Protein AF-A0A3B8NV03-F1 (afdb_monomer)

pLDDT: mean 97.15, std 1.66, range [86.19, 98.69]

Secondary structure (DSSP, 8-state):
-----SS-SS-----S--HHHHHHHTHHHHSTTSHHHHHHHHHHHHHH--SHHHHHHHHHHHHHHHHHHHHHHHHHHHHHTT--HHHHHHHTTHHHHHHHTTS---B-TTSPBP-

Nearest PDB structures (foldseek):
  6j42-assembly1_B-2  TM=9.233E-01  e=4.191E-06  Nostoc sp. PCC 7120 = FACHB-418
  4r42-assembly1_A-2  TM=9.223E-01  e=5.865E-06  Nostoc sp. PCC 7120 = FACHB-418
  4r42-assembly1_C-2  TM=9.209E-01  e=7.762E-06  Nostoc sp. PCC 7120 = FACHB-418
  6j42-assembly1_A  TM=9.111E-01  e=8.682E-06  Nostoc sp. PCC 7120 = FACHB-418
  4r42-assembly1_B-2  TM=9.208E-01  e=1.902E-05  Nostoc sp. PCC 7120 = FACHB-418

Foldseek 3Di:
DDDDDPDQPDDDDDDEAALLVLLQLLCLQANCPHLVVLLVVLVVVLVVDPDPVSSVVSVVRSNVSVSVNVVSQVNSLSNLPPDDPVNCVVSVVVVVCVVANSHRARAHSVRHGHD

Structure (mmCIF, N/CA/C/O backbone):
data_AF-A0A3B8NV03-F1
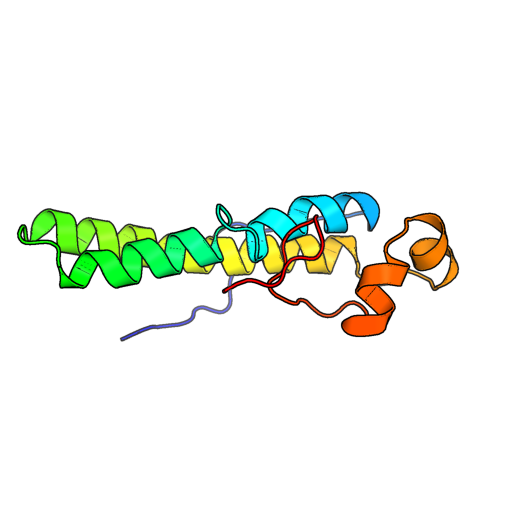#
_entry.id   AF-A0A3B8NV03-F1
#
loop_
_atom_site.group_PDB
_atom_site.id
_atom_site.type_symbol
_atom_site.label_atom_id
_atom_site.label_alt_id
_atom_site.label_comp_id
_atom_site.label_asym_id
_atom_site.label_entity_id
_atom_site.label_seq_id
_atom_site.pdbx_PDB_ins_code
_atom_site.Cartn_x
_atom_site.Cartn_y
_atom_site.Cartn_z
_atom_site.occupancy
_atom_site.B_iso_or_equiv
_atom_site.auth_seq_id
_atom_site.auth_comp_id
_atom_site.auth_asym_id
_atom_site.auth_atom_id
_atom_site.pdbx_PDB_model_num
ATOM 1 N N . MET A 1 1 ? -7.425 11.686 16.506 1.00 86.19 1 MET A N 1
ATOM 2 C CA . MET A 1 1 ? -6.459 12.631 15.908 1.00 86.19 1 MET A CA 1
ATOM 3 C C . MET A 1 1 ? -5.326 11.800 15.339 1.00 86.19 1 MET A C 1
ATOM 5 O O . MET A 1 1 ? -4.949 10.843 16.000 1.00 86.19 1 MET A O 1
ATOM 9 N N . TRP A 1 2 ? -4.846 12.116 14.139 1.00 93.56 2 TRP A N 1
ATOM 10 C CA . TRP A 1 2 ? -3.703 11.445 13.517 1.00 93.56 2 TRP A CA 1
ATOM 11 C C . TRP A 1 2 ? -2.506 12.386 13.546 1.00 93.56 2 TRP A C 1
ATOM 13 O O . TRP A 1 2 ? -2.676 13.582 13.317 1.00 93.56 2 TRP A O 1
ATOM 23 N N . ASN A 1 3 ? -1.324 11.841 13.802 1.00 96.25 3 ASN A N 1
ATOM 24 C CA . ASN A 1 3 ? -0.061 12.549 13.660 1.00 96.25 3 ASN A CA 1
ATOM 25 C C . ASN A 1 3 ? 0.758 11.807 12.612 1.00 96.25 3 ASN A C 1
ATOM 27 O O . ASN A 1 3 ? 0.832 10.582 12.654 1.00 96.25 3 ASN A O 1
ATOM 31 N N . TYR A 1 4 ? 1.361 12.545 11.688 1.00 96.38 4 TYR A N 1
ATOM 32 C CA . TYR A 1 4 ? 2.275 11.976 10.710 1.00 96.38 4 TYR A CA 1
ATOM 33 C C . TYR A 1 4 ? 3.708 12.288 11.120 1.00 96.38 4 TYR A C 1
ATOM 35 O O . TYR A 1 4 ? 4.045 13.439 11.405 1.00 96.38 4 TYR A O 1
ATOM 43 N N . GLU A 1 5 ? 4.553 11.267 11.111 1.00 97.00 5 GLU A N 1
ATOM 44 C CA . GLU A 1 5 ? 5.993 11.426 11.220 1.00 97.00 5 GLU A CA 1
ATOM 45 C C . GLU A 1 5 ? 6.610 11.064 9.872 1.00 97.00 5 GLU A C 1
ATOM 47 O O . GLU A 1 5 ? 6.292 10.025 9.308 1.00 97.00 5 GLU A O 1
ATOM 52 N N . LYS A 1 6 ? 7.494 11.917 9.344 1.00 95.94 6 LYS A N 1
ATOM 53 C CA . LYS A 1 6 ? 8.109 11.733 8.019 1.00 95.94 6 LYS A CA 1
ATOM 54 C C . LYS A 1 6 ? 9.205 10.657 8.046 1.00 95.94 6 LYS A C 1
ATOM 56 O O . LYS A 1 6 ? 10.373 10.936 7.767 1.00 95.94 6 LYS A O 1
ATOM 61 N N . LYS A 1 7 ? 8.832 9.436 8.422 1.00 96.25 7 LYS A N 1
ATOM 62 C CA . LYS A 1 7 ? 9.672 8.240 8.442 1.00 96.25 7 LYS A CA 1
ATOM 63 C C . LYS A 1 7 ? 8.802 7.010 8.192 1.00 96.25 7 LYS A C 1
ATOM 65 O O . LYS A 1 7 ? 7.704 6.916 8.721 1.00 96.25 7 LYS A O 1
ATOM 70 N N . LEU A 1 8 ? 9.348 6.043 7.461 1.00 98.19 8 LEU A N 1
ATOM 71 C CA . LEU A 1 8 ? 8.742 4.716 7.379 1.00 98.19 8 LEU A CA 1
ATOM 72 C C . LEU A 1 8 ? 8.889 4.001 8.726 1.00 98.19 8 LEU A C 1
ATOM 74 O O . LEU A 1 8 ? 9.937 4.122 9.368 1.00 98.19 8 LEU A O 1
ATOM 78 N N . GLN A 1 9 ? 7.886 3.206 9.107 1.00 98.06 9 GLN A N 1
ATOM 79 C CA . GLN A 1 9 ? 7.947 2.352 10.301 1.00 98.06 9 GLN A CA 1
ATOM 80 C C . GLN A 1 9 ? 9.155 1.408 10.257 1.00 98.06 9 GLN A C 1
ATOM 82 O O . GLN A 1 9 ? 9.846 1.238 11.262 1.00 98.06 9 GLN A O 1
ATOM 87 N N . TYR A 1 10 ? 9.464 0.866 9.075 1.00 98.06 10 TYR A N 1
ATOM 88 C CA . TYR A 1 10 ? 10.703 0.145 8.818 1.00 98.06 10 TYR A CA 1
ATOM 89 C C . TYR A 1 10 ? 11.365 0.609 7.508 1.00 98.06 10 TYR A C 1
ATOM 91 O O . TYR A 1 10 ? 10.676 0.803 6.502 1.00 98.06 10 TYR A O 1
ATOM 99 N N . PRO A 1 11 ? 12.702 0.785 7.465 1.00 97.12 11 PRO A N 1
ATOM 100 C CA . PRO A 1 11 ? 13.375 1.262 6.262 1.00 97.12 11 PRO A CA 1
ATOM 101 C C . PRO A 1 11 ? 13.235 0.300 5.073 1.00 97.12 11 PRO A C 1
ATOM 103 O O . PRO A 1 11 ? 13.716 -0.831 5.111 1.00 97.12 11 PRO A O 1
ATOM 106 N N . VAL A 1 12 ? 12.688 0.794 3.963 1.00 97.88 12 VAL A N 1
ATOM 107 C CA . VAL A 1 12 ? 12.664 0.081 2.678 1.00 97.88 12 VAL A CA 1
ATOM 108 C C . VAL A 1 12 ? 13.868 0.510 1.839 1.00 97.88 12 VAL A C 1
ATOM 110 O O . VAL A 1 12 ? 14.014 1.691 1.514 1.00 97.88 12 VAL A O 1
ATOM 113 N N . LYS A 1 13 ? 14.738 -0.440 1.478 1.00 97.38 13 LYS A N 1
ATOM 114 C CA . LYS A 1 13 ? 15.973 -0.189 0.713 1.00 97.38 13 LYS A CA 1
ATOM 115 C C . LYS A 1 13 ? 16.117 -1.177 -0.445 1.00 97.38 13 LYS A C 1
ATOM 117 O O . LYS A 1 13 ? 16.780 -2.202 -0.318 1.00 97.38 13 LYS A O 1
ATOM 122 N N . ILE A 1 14 ? 15.518 -0.858 -1.586 1.00 98.00 14 ILE A N 1
ATOM 123 C CA . ILE A 1 14 ? 15.619 -1.662 -2.809 1.00 98.00 14 ILE A CA 1
ATOM 124 C C . ILE A 1 14 ? 16.687 -1.045 -3.708 1.00 98.00 14 ILE A C 1
ATOM 126 O O . ILE A 1 14 ? 16.647 0.146 -4.011 1.00 98.00 14 ILE A O 1
ATOM 130 N N . SER A 1 15 ? 17.676 -1.841 -4.115 1.00 96.06 15 SER A N 1
ATOM 131 C CA . SER A 1 15 ? 18.811 -1.372 -4.922 1.00 96.06 15 SER A CA 1
ATOM 132 C C . SER A 1 15 ? 18.567 -1.468 -6.428 1.00 96.06 15 SER A C 1
ATOM 134 O O . SER A 1 15 ? 19.136 -0.683 -7.182 1.00 96.06 15 SER A O 1
ATOM 136 N N . ARG A 1 16 ? 17.713 -2.397 -6.873 1.00 96.88 16 ARG A N 1
ATOM 137 C CA . ARG A 1 16 ? 17.441 -2.663 -8.291 1.00 96.88 16 ARG A CA 1
ATOM 138 C C . ARG A 1 16 ? 15.935 -2.615 -8.574 1.00 96.88 16 ARG A C 1
ATOM 140 O O . ARG A 1 16 ? 15.206 -3.355 -7.913 1.00 96.88 16 ARG A O 1
ATOM 147 N N . PRO A 1 17 ? 15.478 -1.792 -9.536 1.00 97.31 17 PRO A N 1
ATOM 148 C CA . PRO A 1 17 ? 14.103 -1.838 -10.023 1.00 97.31 17 PRO A CA 1
ATOM 149 C C . PRO A 1 17 ? 13.723 -3.234 -10.535 1.00 97.31 17 PRO A C 1
ATOM 151 O O . PRO A 1 17 ? 14.555 -3.959 -11.084 1.00 97.31 17 PRO A O 1
ATOM 154 N N . ASN A 1 18 ? 12.462 -3.615 -10.346 1.00 97.50 18 ASN A N 1
ATOM 155 C CA . ASN A 1 18 ? 11.887 -4.856 -10.852 1.00 97.50 18 ASN A CA 1
ATOM 156 C C . ASN A 1 18 ? 10.368 -4.691 -11.002 1.00 97.50 18 ASN A C 1
ATOM 158 O O . ASN A 1 18 ? 9.596 -4.956 -10.079 1.00 97.50 18 ASN A O 1
ATOM 162 N N . ALA A 1 19 ? 9.951 -4.273 -12.195 1.00 96.75 19 ALA A N 1
ATOM 163 C CA . ALA A 1 19 ? 8.555 -4.004 -12.526 1.00 96.75 19 ALA A CA 1
ATOM 164 C C . ALA A 1 19 ? 7.648 -5.236 -12.362 1.00 96.75 19 ALA A C 1
ATOM 166 O O . ALA A 1 19 ? 6.518 -5.126 -11.898 1.00 96.75 19 ALA A O 1
ATOM 167 N N . LYS A 1 20 ? 8.159 -6.437 -12.665 1.00 95.44 20 LYS A N 1
ATOM 168 C CA . LYS A 1 20 ? 7.390 -7.678 -12.510 1.00 95.44 20 LYS A CA 1
ATOM 169 C C . LYS A 1 20 ? 7.097 -7.990 -11.045 1.00 95.44 20 LYS A C 1
ATOM 171 O O . LYS A 1 20 ? 5.997 -8.423 -10.720 1.00 95.44 20 LYS A O 1
ATOM 176 N N . LEU A 1 21 ? 8.062 -7.736 -10.161 1.00 97.25 21 LEU A N 1
ATOM 177 C CA . LEU A 1 21 ? 7.837 -7.841 -8.723 1.00 97.25 21 LEU A CA 1
ATOM 178 C C . LEU A 1 21 ? 6.878 -6.750 -8.232 1.00 97.25 21 LEU A C 1
ATOM 180 O O . LEU A 1 21 ? 6.013 -7.048 -7.416 1.00 97.25 21 LEU A O 1
ATOM 184 N N . ALA A 1 22 ? 6.974 -5.526 -8.762 1.00 97.75 22 ALA A N 1
ATOM 185 C CA . ALA A 1 22 ? 6.050 -4.443 -8.425 1.00 97.75 22 ALA A CA 1
ATOM 186 C C . ALA A 1 22 ? 4.588 -4.824 -8.708 1.00 97.75 22 ALA A C 1
ATOM 188 O O . ALA A 1 22 ? 3.739 -4.631 -7.844 1.00 97.75 22 ALA A O 1
ATOM 189 N N . MET A 1 23 ? 4.314 -5.445 -9.863 1.00 96.06 23 MET A N 1
ATOM 190 C CA . MET A 1 23 ? 2.971 -5.932 -10.218 1.00 96.06 23 MET A CA 1
ATOM 191 C C . MET A 1 23 ? 2.429 -6.984 -9.249 1.00 96.06 23 MET A C 1
ATOM 193 O O . MET A 1 23 ? 1.230 -7.032 -9.016 1.00 96.06 23 MET A O 1
ATOM 197 N N . ALA A 1 24 ? 3.283 -7.833 -8.674 1.00 97.00 24 ALA A N 1
ATOM 198 C CA . ALA A 1 24 ? 2.841 -8.792 -7.664 1.00 97.00 24 ALA A CA 1
ATOM 199 C C . ALA A 1 24 ? 2.600 -8.102 -6.311 1.00 97.00 24 ALA A C 1
ATOM 201 O O . ALA A 1 24 ? 1.571 -8.313 -5.669 1.00 97.00 24 ALA A O 1
ATOM 202 N N . VAL A 1 25 ? 3.538 -7.245 -5.894 1.00 98.12 25 VAL A N 1
ATOM 203 C CA . VAL A 1 25 ? 3.501 -6.562 -4.593 1.00 98.12 25 VAL A CA 1
ATOM 204 C C . VAL A 1 25 ? 2.366 -5.545 -4.504 1.00 98.12 25 VAL A C 1
ATOM 206 O O . VAL A 1 25 ? 1.835 -5.352 -3.416 1.00 98.12 25 VAL A O 1
ATOM 209 N N . ILE A 1 26 ? 1.928 -4.939 -5.613 1.00 98.00 26 ILE A N 1
ATOM 210 C CA . ILE A 1 26 ? 0.834 -3.956 -5.586 1.00 98.00 26 ILE A CA 1
ATOM 211 C C . ILE A 1 26 ? -0.475 -4.538 -5.033 1.00 98.00 26 ILE A C 1
ATOM 213 O O . ILE A 1 26 ? -1.265 -3.809 -4.444 1.00 98.00 26 ILE A O 1
ATOM 217 N N . SER A 1 27 ? -0.654 -5.865 -5.084 1.00 98.31 27 SER A N 1
ATOM 218 C CA . SER A 1 27 ? -1.783 -6.526 -4.424 1.00 98.31 27 SER A CA 1
ATOM 219 C C . SER A 1 27 ? -1.782 -6.377 -2.901 1.00 98.31 27 SER A C 1
ATOM 221 O O . SER A 1 27 ? -2.843 -6.484 -2.298 1.00 98.31 27 SER A O 1
ATOM 223 N N . GLN A 1 28 ? -0.631 -6.129 -2.274 1.00 98.50 28 GLN A N 1
ATOM 224 C CA . GLN A 1 28 ? -0.558 -5.783 -0.852 1.00 98.50 28 GLN A CA 1
ATOM 225 C C . GLN A 1 28 ? -0.976 -4.331 -0.598 1.00 98.50 28 GLN A C 1
ATOM 227 O O . GLN A 1 28 ? -1.327 -3.991 0.522 1.00 98.50 28 GLN A O 1
ATOM 232 N N . PHE A 1 29 ? -0.993 -3.469 -1.620 1.00 98.25 29 PHE A N 1
ATOM 233 C CA . PHE A 1 29 ? -1.529 -2.119 -1.485 1.00 98.25 29 PHE A CA 1
ATOM 234 C C . PHE A 1 29 ? -3.053 -2.116 -1.637 1.00 98.25 29 PHE A C 1
ATOM 236 O O . PHE A 1 29 ? -3.746 -1.709 -0.711 1.00 98.25 29 PHE A O 1
ATOM 243 N N . GLY A 1 30 ? -3.575 -2.571 -2.782 1.00 97.25 30 GLY A N 1
ATOM 244 C CA . GLY A 1 30 ? -5.001 -2.444 -3.115 1.00 97.25 30 GLY A CA 1
ATOM 245 C C . GLY A 1 30 ? -5.759 -3.751 -3.334 1.00 97.25 30 GLY A C 1
ATOM 246 O O . GLY A 1 30 ? -6.887 -3.718 -3.816 1.00 97.25 30 GLY A O 1
ATOM 247 N N . GLY A 1 31 ? -5.166 -4.904 -3.022 1.00 97.69 31 GLY A N 1
ATOM 248 C CA . GLY A 1 31 ? -5.891 -6.173 -3.033 1.00 97.69 31 GLY A CA 1
ATOM 249 C C . GLY A 1 31 ? -6.901 -6.284 -1.881 1.00 97.69 31 GLY A C 1
ATOM 250 O O . GLY A 1 31 ? -6.776 -5.575 -0.881 1.00 97.69 31 GLY A O 1
ATOM 251 N N . PRO A 1 32 ? -7.879 -7.204 -1.979 1.00 96.06 32 PRO A N 1
ATOM 252 C CA . PRO A 1 32 ? -8.924 -7.384 -0.960 1.00 96.06 32 PRO A CA 1
ATOM 253 C C . PRO A 1 32 ? -8.377 -7.788 0.421 1.00 96.06 32 PRO A C 1
ATOM 255 O O . PRO A 1 32 ? -8.982 -7.476 1.449 1.00 96.06 32 PRO A O 1
ATOM 258 N N . ASP A 1 33 ? -7.214 -8.439 0.438 1.00 96.44 33 ASP A N 1
ATOM 259 C CA . ASP A 1 33 ? -6.488 -8.839 1.647 1.00 96.44 33 ASP A CA 1
ATOM 260 C C . ASP A 1 33 ? -5.211 -8.009 1.866 1.00 96.44 33 ASP A C 1
ATOM 262 O O . ASP A 1 33 ? -4.349 -8.402 2.645 1.00 96.44 33 ASP A O 1
ATOM 266 N N . GLY A 1 34 ? -5.063 -6.884 1.157 1.00 98.00 34 GLY A N 1
ATOM 267 C CA . GLY A 1 34 ? -3.921 -5.982 1.302 1.00 98.00 34 GLY A CA 1
ATOM 268 C C . GLY A 1 34 ? -4.011 -5.082 2.537 1.00 98.00 34 GLY A C 1
ATOM 269 O O . GLY A 1 34 ? -5.040 -5.000 3.213 1.00 98.00 34 GLY A O 1
ATOM 270 N N . GLU A 1 35 ? -2.939 -4.335 2.782 1.00 98.56 35 GLU A N 1
ATOM 271 C CA . GLU A 1 35 ? -2.764 -3.486 3.964 1.00 98.56 35 GLU A CA 1
ATOM 272 C C . GLU A 1 35 ? -3.829 -2.385 4.050 1.00 98.56 35 GLU A C 1
ATOM 274 O O . GLU A 1 35 ? -4.342 -2.082 5.126 1.00 98.56 35 GLU A O 1
ATOM 279 N N . LEU A 1 36 ? -4.251 -1.824 2.908 1.00 98.25 36 LEU A N 1
ATOM 280 C CA . LEU A 1 36 ? -5.319 -0.819 2.885 1.00 98.25 36 LEU A CA 1
ATOM 281 C C . LEU A 1 36 ? -6.665 -1.414 3.322 1.00 98.25 36 LEU A C 1
ATOM 283 O O . LEU A 1 36 ? -7.435 -0.768 4.038 1.00 98.25 36 LEU A O 1
ATOM 287 N N . ALA A 1 37 ? -6.936 -2.661 2.927 1.00 98.06 37 ALA A N 1
ATOM 288 C CA . ALA A 1 37 ? -8.126 -3.390 3.348 1.00 98.06 37 ALA A CA 1
ATOM 289 C C . ALA A 1 37 ? -8.085 -3.680 4.852 1.00 98.06 37 ALA A C 1
ATOM 291 O O . ALA A 1 37 ? -9.080 -3.470 5.549 1.00 98.06 37 ALA A O 1
ATOM 292 N N . ALA A 1 38 ? -6.932 -4.135 5.356 1.00 98.31 38 ALA A N 1
ATOM 293 C CA . ALA A 1 38 ? -6.710 -4.408 6.771 1.00 98.31 38 ALA A CA 1
ATOM 294 C C . ALA A 1 38 ? -6.904 -3.144 7.623 1.00 98.31 38 ALA A C 1
ATOM 296 O O . ALA A 1 38 ? -7.738 -3.145 8.534 1.00 98.31 38 ALA A O 1
ATOM 297 N N . ALA A 1 39 ? -6.246 -2.040 7.257 1.00 98.06 39 ALA A N 1
ATOM 298 C CA . ALA A 1 39 ? -6.384 -0.749 7.924 1.00 98.06 39 ALA A CA 1
ATOM 299 C C . ALA A 1 39 ? -7.854 -0.305 8.004 1.00 98.06 39 ALA A C 1
ATOM 301 O O . ALA A 1 39 ? -8.376 -0.048 9.093 1.00 98.06 39 ALA A O 1
ATOM 302 N N . ASN A 1 40 ? -8.565 -0.287 6.871 1.00 97.94 40 ASN A N 1
ATOM 303 C CA . ASN A 1 40 ? -9.972 0.126 6.822 1.00 97.94 40 ASN A CA 1
ATOM 304 C C . ASN A 1 40 ? -10.890 -0.792 7.637 1.00 97.94 40 ASN A C 1
ATOM 306 O O . ASN A 1 40 ? -11.815 -0.317 8.308 1.00 97.94 40 ASN A O 1
ATOM 310 N N . ARG A 1 41 ? -10.634 -2.104 7.612 1.00 98.19 41 ARG A N 1
ATOM 311 C CA . ARG A 1 41 ? -11.391 -3.097 8.377 1.00 98.19 41 ARG A CA 1
ATOM 312 C C . ARG A 1 41 ? -11.262 -2.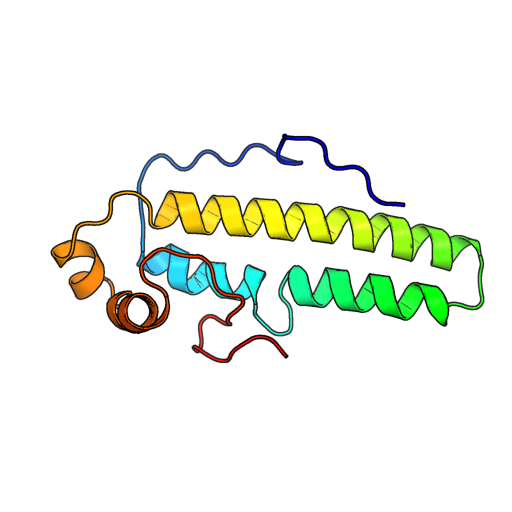844 9.875 1.00 98.19 41 ARG A C 1
ATOM 314 O O . ARG A 1 41 ? -12.285 -2.698 10.545 1.00 98.19 41 ARG A O 1
ATOM 321 N N . TYR A 1 42 ? -10.043 -2.726 10.396 1.00 98.50 42 TYR A N 1
ATOM 322 C CA . TYR A 1 42 ? -9.821 -2.513 11.828 1.00 98.50 42 TYR A CA 1
ATOM 323 C C . TYR A 1 42 ? -10.282 -1.118 12.286 1.00 98.50 42 TYR A C 1
ATOM 325 O O . TYR A 1 42 ? -10.918 -0.995 13.339 1.00 98.50 42 TYR A O 1
ATOM 333 N N . LEU A 1 43 ? -10.088 -0.077 11.457 1.00 97.81 43 LEU A N 1
ATOM 334 C CA . LEU A 1 43 ? -10.632 1.266 11.709 1.00 97.81 43 LEU A CA 1
ATOM 335 C C . LEU A 1 43 ? -12.154 1.278 11.820 1.00 97.81 43 LEU A C 1
ATOM 337 O O . LEU A 1 43 ? -12.697 2.052 12.609 1.00 97.81 43 LEU A O 1
ATOM 341 N N . SER A 1 44 ? -12.838 0.449 11.037 1.00 98.00 44 SER A N 1
ATOM 342 C CA . SER A 1 44 ? -14.296 0.351 11.070 1.00 98.00 44 SER A CA 1
ATOM 343 C C . SER A 1 44 ? -14.764 -0.470 12.271 1.00 98.00 44 SER A C 1
ATOM 345 O O . SER A 1 44 ? -15.609 -0.020 13.047 1.00 98.00 44 SER A O 1
ATOM 347 N N . GLN A 1 45 ? -14.165 -1.646 12.484 1.00 98.50 45 GLN A N 1
ATOM 348 C CA . GLN A 1 45 ? -14.545 -2.580 13.549 1.00 98.50 45 GLN A CA 1
ATOM 349 C C . GLN A 1 45 ? -14.414 -1.980 14.953 1.00 98.50 45 GLN A C 1
ATOM 351 O O . GLN A 1 45 ? -15.209 -2.316 15.834 1.00 98.50 45 GLN A O 1
ATOM 356 N N . ARG A 1 46 ? -13.471 -1.053 15.180 1.00 97.38 46 ARG A N 1
ATOM 357 C CA . ARG A 1 46 ? -13.311 -0.405 16.494 1.00 97.38 46 ARG A CA 1
ATOM 358 C C . ARG A 1 46 ? -14.587 0.303 16.967 1.00 97.38 46 ARG A C 1
ATOM 360 O O . ARG A 1 46 ? -14.831 0.375 18.166 1.00 97.38 46 ARG A O 1
ATOM 367 N N . TYR A 1 47 ? -15.419 0.820 16.060 1.00 97.62 47 TYR A N 1
ATOM 368 C CA . TYR A 1 47 ? -16.627 1.565 16.434 1.00 97.62 47 TYR A CA 1
ATOM 369 C C . TYR A 1 47 ? -17.761 0.664 16.917 1.00 97.62 47 TYR A C 1
ATOM 371 O O . TYR A 1 47 ? -18.557 1.084 17.755 1.00 97.62 47 TYR A O 1
ATOM 379 N N . THR A 1 48 ? -17.802 -0.578 16.442 1.00 98.00 48 THR A N 1
ATOM 380 C CA . THR A 1 48 ? -18.794 -1.583 16.844 1.00 98.00 48 THR A CA 1
ATOM 381 C C . THR A 1 48 ? -18.265 -2.547 17.904 1.00 98.00 48 THR A C 1
ATOM 383 O O . THR A 1 48 ? -19.012 -3.401 18.371 1.00 98.00 48 THR A O 1
ATOM 386 N N . MET A 1 49 ? -16.992 -2.434 18.295 1.00 98.31 49 MET A N 1
ATOM 387 C CA . MET A 1 49 ? -16.382 -3.282 19.318 1.00 98.31 49 MET A CA 1
ATOM 388 C C . MET A 1 49 ? -16.939 -2.936 20.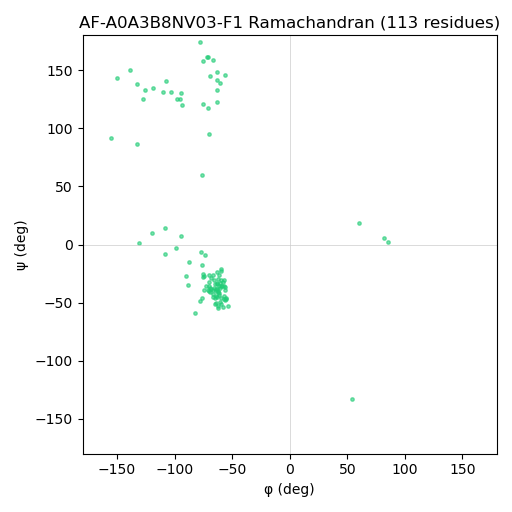716 1.00 98.31 49 MET A C 1
ATOM 390 O O . MET A 1 49 ? -16.741 -1.802 21.178 1.00 98.31 49 MET A O 1
ATOM 394 N N . PRO A 1 50 ? -17.629 -3.873 21.403 1.00 98.12 50 PRO A N 1
AT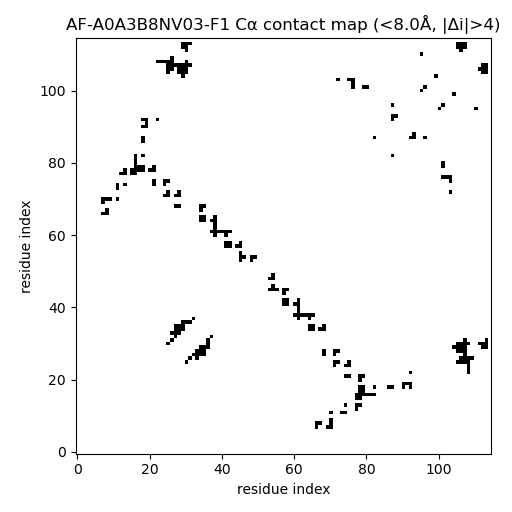OM 395 C CA . PRO A 1 50 ? -18.290 -3.590 22.681 1.00 98.12 50 PRO A CA 1
ATOM 396 C C . PRO A 1 50 ? -17.311 -3.474 23.850 1.00 98.12 50 PRO A C 1
ATOM 398 O O . PRO A 1 50 ? -17.591 -2.777 24.822 1.00 98.12 50 PRO A O 1
ATOM 401 N N . LEU A 1 51 ? -16.164 -4.144 23.758 1.00 98.50 51 LEU A N 1
ATOM 402 C CA . LEU A 1 51 ? -15.178 -4.193 24.825 1.00 98.50 51 LEU A CA 1
ATOM 403 C C . LEU A 1 51 ? -14.110 -3.110 24.615 1.00 98.50 51 LEU A C 1
ATOM 405 O O . LEU A 1 51 ? -13.552 -2.959 23.524 1.00 98.50 51 LEU A O 1
ATOM 409 N N . SER A 1 52 ? -13.836 -2.331 25.661 1.00 97.88 52 SER A N 1
ATOM 410 C CA . SER A 1 52 ? -12.947 -1.165 25.590 1.00 97.88 52 SER A CA 1
ATOM 411 C C . SER A 1 52 ? -11.503 -1.527 25.246 1.00 97.88 52 SER A C 1
ATOM 413 O O . SER A 1 52 ? -10.873 -0.816 24.468 1.00 97.88 52 SER A O 1
ATOM 415 N N . GLU A 1 53 ? -10.993 -2.636 25.781 1.00 98.25 53 GLU A N 1
ATOM 416 C CA . GLU A 1 53 ? -9.615 -3.088 25.546 1.00 98.25 53 GLU A CA 1
ATOM 417 C C . GLU A 1 53 ? -9.408 -3.497 24.084 1.00 98.25 53 GLU A C 1
ATOM 419 O O . GLU A 1 53 ? -8.446 -3.092 23.440 1.00 98.25 53 GLU A O 1
ATOM 424 N N . GLN A 1 54 ? -10.367 -4.216 23.508 1.00 98.38 54 GLN A N 1
ATOM 425 C CA . GLN A 1 54 ? -10.339 -4.654 22.117 1.00 98.38 54 GLN A CA 1
ATOM 426 C C . GLN A 1 54 ? -10.532 -3.474 21.162 1.00 98.38 54 GLN A C 1
ATOM 428 O O . GLN A 1 54 ? -9.969 -3.462 20.074 1.00 98.38 54 GLN A O 1
ATOM 433 N N . LYS A 1 55 ? -11.299 -2.452 21.558 1.00 98.56 55 LYS A N 1
ATOM 434 C CA . LYS A 1 55 ? -11.414 -1.203 20.794 1.00 98.56 55 LYS A CA 1
ATOM 435 C C . LYS A 1 55 ? -10.081 -0.455 20.725 1.00 98.56 55 LYS A C 1
ATOM 437 O O . LYS A 1 55 ? -9.753 0.084 19.666 1.00 98.56 55 LYS A O 1
ATOM 442 N N . ALA A 1 56 ? -9.329 -0.432 21.826 1.00 98.19 56 ALA A N 1
ATOM 443 C CA . ALA A 1 56 ? -7.973 0.110 21.848 1.00 98.19 56 ALA A CA 1
ATOM 444 C C . ALA A 1 56 ? -7.046 -0.723 20.953 1.00 98.19 56 ALA A C 1
ATOM 446 O O . ALA A 1 56 ? -6.471 -0.173 20.021 1.00 98.19 56 ALA A O 1
ATOM 447 N N . LEU A 1 57 ? -7.040 -2.050 21.115 1.00 98.56 57 LEU A N 1
ATOM 448 C CA . LEU A 1 57 ? -6.233 -2.959 20.296 1.00 98.56 57 LEU A CA 1
ATOM 449 C C . LEU A 1 57 ? -6.503 -2.803 18.791 1.00 98.56 57 LEU A C 1
ATOM 451 O O . LEU A 1 57 ? -5.573 -2.689 18.003 1.00 98.56 57 LEU A O 1
ATOM 455 N N . LEU A 1 58 ? -7.772 -2.746 18.377 1.00 98.62 58 LEU A N 1
ATOM 456 C CA . LEU A 1 58 ? -8.132 -2.510 16.975 1.00 98.62 58 LEU A CA 1
ATOM 457 C C . LEU A 1 58 ? -7.662 -1.140 16.481 1.00 98.62 58 LEU A C 1
ATOM 459 O O . LEU A 1 58 ? -7.332 -1.001 15.310 1.00 98.62 58 LEU A O 1
ATOM 463 N N . THR A 1 59 ? -7.644 -0.129 17.351 1.00 98.00 59 TH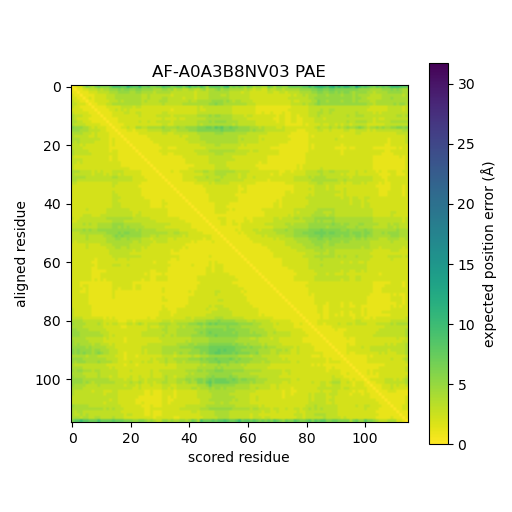R A N 1
ATOM 464 C CA . THR A 1 59 ? -7.130 1.201 17.003 1.00 98.00 59 THR A CA 1
ATOM 465 C C . THR A 1 59 ? -5.618 1.178 16.807 1.00 98.00 59 THR A C 1
ATOM 467 O O . THR A 1 59 ? -5.137 1.798 15.858 1.00 98.00 59 THR A O 1
ATOM 470 N N . ASP A 1 60 ? -4.895 0.450 17.657 1.00 98.31 60 ASP A N 1
ATOM 471 C CA . ASP A 1 60 ? -3.444 0.293 17.565 1.00 98.31 60 ASP A CA 1
ATOM 472 C C . ASP A 1 60 ? -3.065 -0.449 16.278 1.00 98.31 60 ASP A C 1
ATOM 474 O O . ASP A 1 60 ? -2.314 0.088 15.466 1.00 98.31 60 ASP A O 1
ATOM 478 N N . ILE A 1 61 ? -3.685 -1.609 16.024 1.00 98.56 61 ILE A N 1
ATOM 479 C CA . ILE A 1 61 ? -3.446 -2.403 14.808 1.00 98.56 61 ILE A CA 1
ATOM 480 C C . ILE A 1 61 ? -3.803 -1.587 13.564 1.00 98.56 61 ILE A C 1
ATOM 482 O O . ILE A 1 61 ? -2.990 -1.451 12.661 1.00 98.56 61 ILE A O 1
ATOM 486 N N . ALA A 1 62 ? -4.985 -0.966 13.521 1.00 98.25 62 ALA A N 1
ATOM 487 C CA . ALA A 1 62 ? -5.398 -0.147 12.383 1.00 98.25 62 ALA A CA 1
ATOM 488 C C . ALA A 1 62 ? -4.414 0.987 12.053 1.00 98.25 62 ALA A C 1
ATOM 490 O O . ALA A 1 62 ? -4.238 1.348 10.891 1.00 98.25 62 ALA A O 1
ATOM 491 N N . THR A 1 63 ? -3.814 1.579 13.087 1.00 98.06 63 THR A N 1
ATOM 492 C CA . THR A 1 63 ? -2.811 2.638 12.944 1.00 98.06 63 THR A CA 1
ATOM 493 C C . THR A 1 63 ? -1.504 2.082 12.392 1.00 98.06 63 THR A C 1
ATOM 495 O O . THR A 1 63 ? -0.883 2.721 11.546 1.00 98.06 63 THR A O 1
ATOM 498 N N . GLU A 1 64 ? -1.104 0.892 12.836 1.00 98.50 64 GLU A N 1
ATOM 499 C CA . GLU A 1 64 ? 0.053 0.176 12.306 1.00 98.50 64 GLU A CA 1
ATOM 500 C C . GLU A 1 64 ? -0.130 -0.215 10.832 1.00 98.50 64 GLU A C 1
ATOM 502 O O . GLU A 1 64 ? 0.752 0.076 10.026 1.00 98.50 64 GLU A O 1
ATOM 507 N N . GLU A 1 65 ? -1.297 -0.731 10.433 1.00 98.50 65 GLU A N 1
ATOM 508 C CA . GLU A 1 65 ? -1.544 -1.117 9.033 1.00 98.50 65 GLU A CA 1
ATOM 509 C C . GLU A 1 65 ? -1.456 0.073 8.062 1.00 98.50 65 GLU A C 1
ATOM 511 O O . GLU A 1 65 ? -1.035 -0.076 6.916 1.00 98.50 65 GLU A O 1
ATOM 516 N N . LEU A 1 66 ? -1.781 1.297 8.500 1.00 98.06 66 LEU A N 1
ATOM 517 C CA . LEU A 1 66 ? -1.561 2.492 7.674 1.00 98.06 66 LEU A CA 1
ATOM 518 C C . LEU A 1 66 ? -0.069 2.767 7.427 1.00 98.06 66 LEU A C 1
ATOM 520 O O . LEU A 1 66 ? 0.292 3.280 6.365 1.00 98.06 66 LEU A O 1
ATOM 524 N N . ASN A 1 67 ? 0.807 2.394 8.362 1.00 98.12 67 ASN A N 1
ATOM 525 C CA . ASN A 1 67 ? 2.250 2.451 8.139 1.00 98.12 67 ASN A CA 1
ATOM 526 C C . ASN A 1 67 ? 2.702 1.344 7.177 1.00 98.12 67 ASN A C 1
ATOM 528 O O . ASN A 1 67 ? 3.576 1.581 6.338 1.00 98.12 67 ASN A O 1
ATOM 532 N N . HIS A 1 68 ? 2.088 0.158 7.245 1.00 98.69 68 HIS A N 1
ATOM 533 C CA . HIS A 1 68 ? 2.331 -0.909 6.273 1.00 98.69 68 HIS A CA 1
ATOM 534 C C . HIS A 1 68 ? 1.917 -0.483 4.860 1.00 98.69 68 HIS A C 1
ATOM 536 O O . HIS A 1 68 ? 2.681 -0.695 3.917 1.00 98.69 68 HIS A O 1
ATOM 542 N N . VAL A 1 69 ? 0.793 0.228 4.703 1.00 98.44 69 VAL A N 1
ATOM 543 C CA . VAL A 1 69 ? 0.404 0.853 3.426 1.00 98.44 69 VAL A CA 1
ATOM 544 C C . VAL A 1 69 ? 1.507 1.779 2.900 1.00 98.44 69 VAL A C 1
ATOM 546 O O . VAL A 1 69 ? 1.877 1.680 1.727 1.00 98.44 69 VAL A O 1
ATOM 549 N N . GLU A 1 70 ? 2.072 2.653 3.742 1.00 98.44 70 GLU A N 1
ATOM 550 C CA . GLU A 1 70 ? 3.173 3.547 3.342 1.00 98.44 70 GLU A CA 1
ATOM 551 C C . GLU A 1 70 ? 4.423 2.751 2.929 1.00 98.44 70 GLU A C 1
ATOM 553 O O . GLU A 1 70 ? 5.061 3.060 1.917 1.00 98.44 70 GLU A O 1
ATOM 558 N N . MET A 1 71 ? 4.753 1.682 3.659 1.00 98.69 71 MET A N 1
ATOM 559 C CA . MET A 1 71 ? 5.876 0.803 3.336 1.00 98.69 71 MET A CA 1
ATOM 560 C C . MET A 1 71 ? 5.682 0.048 2.019 1.00 98.69 71 MET A C 1
ATOM 562 O O . MET A 1 71 ? 6.605 0.023 1.203 1.00 98.69 71 MET A O 1
ATOM 566 N N . VAL A 1 72 ? 4.506 -0.534 1.772 1.00 98.62 72 VAL A N 1
ATOM 567 C CA . VAL A 1 72 ? 4.191 -1.202 0.499 1.00 98.62 72 VAL A CA 1
ATOM 568 C C . VAL A 1 72 ? 4.267 -0.198 -0.644 1.00 98.62 72 VAL A C 1
ATOM 570 O O . VAL A 1 72 ? 4.895 -0.480 -1.666 1.00 98.62 72 VAL A O 1
ATOM 573 N N . CYS A 1 73 ? 3.730 1.008 -0.454 1.00 98.38 73 CYS A N 1
ATOM 574 C CA . CYS A 1 73 ? 3.874 2.083 -1.426 1.00 98.38 73 CYS A CA 1
ATOM 575 C C . CYS A 1 73 ? 5.352 2.397 -1.709 1.00 98.38 73 CYS A C 1
ATOM 577 O O . CYS A 1 73 ? 5.777 2.445 -2.865 1.00 98.38 73 CYS A O 1
ATOM 579 N N . ALA A 1 74 ? 6.175 2.536 -0.669 1.00 98.50 74 ALA A N 1
ATOM 580 C CA . ALA A 1 74 ? 7.607 2.763 -0.824 1.00 98.50 74 ALA A CA 1
ATOM 581 C C . ALA A 1 74 ? 8.311 1.609 -1.563 1.00 98.50 74 ALA A C 1
ATOM 583 O O . ALA A 1 74 ? 9.208 1.865 -2.369 1.00 98.50 74 ALA A O 1
ATOM 584 N N . ILE A 1 75 ? 7.906 0.356 -1.329 1.00 98.69 75 ILE A N 1
ATOM 585 C CA . ILE A 1 75 ? 8.414 -0.821 -2.048 1.00 98.69 75 ILE A CA 1
ATOM 586 C C . ILE A 1 75 ? 8.069 -0.722 -3.534 1.00 98.69 75 ILE A C 1
ATOM 588 O O . ILE A 1 75 ? 8.977 -0.774 -4.365 1.00 98.69 75 ILE A O 1
ATOM 592 N N . VAL A 1 76 ? 6.790 -0.540 -3.876 1.00 98.38 76 VAL A N 1
ATOM 593 C CA . VAL A 1 76 ? 6.339 -0.470 -5.275 1.00 98.38 76 VAL A CA 1
ATOM 594 C C . VAL A 1 76 ? 7.029 0.688 -5.994 1.00 98.38 76 VAL A C 1
ATOM 596 O O . VAL A 1 76 ? 7.610 0.477 -7.055 1.00 98.38 76 VAL A O 1
ATOM 599 N N . TYR A 1 77 ? 7.088 1.870 -5.375 1.00 98.38 77 TYR A N 1
ATOM 600 C CA . TYR A 1 77 ? 7.812 3.023 -5.913 1.00 98.38 77 TYR A CA 1
ATOM 601 C C . TYR A 1 77 ? 9.291 2.713 -6.193 1.00 98.38 77 TYR A C 1
ATOM 603 O O . TYR A 1 77 ? 9.807 3.014 -7.269 1.00 98.38 77 TYR A O 1
ATOM 611 N N . GLN A 1 78 ? 10.008 2.092 -5.251 1.00 98.56 78 GLN A N 1
ATOM 612 C CA . GLN A 1 78 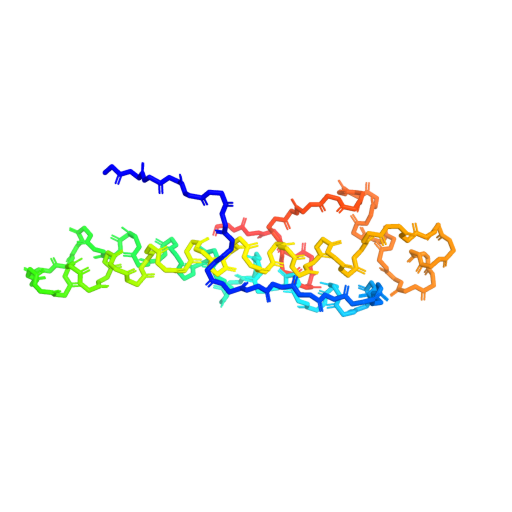? 11.423 1.777 -5.466 1.00 98.56 78 GLN A CA 1
ATOM 613 C C . GLN A 1 78 ? 11.644 0.668 -6.504 1.00 98.56 78 GLN A C 1
ATOM 615 O O . GLN A 1 78 ? 12.701 0.641 -7.136 1.00 98.56 78 GLN A O 1
ATOM 620 N N . LEU A 1 79 ? 10.668 -0.222 -6.700 1.00 98.38 79 LEU A N 1
ATOM 621 C CA . LEU A 1 79 ? 10.698 -1.246 -7.743 1.00 98.38 79 LEU A CA 1
ATOM 622 C C . LEU A 1 79 ? 10.417 -0.681 -9.140 1.00 98.38 79 LEU A C 1
ATOM 624 O O . LEU A 1 79 ? 10.862 -1.286 -10.115 1.00 98.38 79 LEU A O 1
ATOM 628 N N . THR A 1 80 ? 9.710 0.446 -9.247 1.00 97.88 80 THR A N 1
ATOM 629 C CA . THR A 1 80 ? 9.320 1.052 -10.531 1.00 97.88 80 THR A CA 1
ATOM 630 C C . THR A 1 80 ? 10.069 2.338 -10.877 1.00 97.88 80 THR A C 1
ATOM 632 O O . THR A 1 80 ? 9.959 2.829 -12.002 1.00 97.88 80 THR A O 1
ATOM 635 N N . ARG A 1 81 ? 10.870 2.890 -9.956 1.00 96.50 81 ARG A N 1
ATOM 636 C CA . ARG A 1 81 ? 11.645 4.109 -10.219 1.00 96.50 81 ARG A CA 1
ATOM 637 C C . ARG A 1 81 ? 12.623 3.917 -11.380 1.00 96.50 81 ARG A C 1
ATOM 639 O O . ARG A 1 81 ? 13.326 2.910 -11.457 1.00 96.50 81 ARG A O 1
ATOM 646 N N . ASN A 1 82 ? 12.728 4.943 -12.222 1.00 95.62 82 ASN A N 1
ATOM 647 C CA . ASN A 1 82 ? 13.685 5.043 -13.329 1.00 95.62 82 ASN A CA 1
ATOM 648 C C . ASN A 1 82 ? 13.580 3.937 -14.394 1.00 95.62 82 ASN A C 1
ATOM 650 O O . ASN A 1 82 ? 14.534 3.748 -15.147 1.00 95.62 82 ASN A O 1
ATOM 654 N N . LEU A 1 83 ? 12.457 3.216 -14.475 1.00 96.44 83 LEU A N 1
ATOM 655 C CA . LEU A 1 83 ? 12.240 2.266 -15.562 1.00 96.44 83 LEU A CA 1
ATOM 656 C C . LEU A 1 83 ? 12.188 3.000 -16.905 1.00 96.44 83 LEU A C 1
ATOM 658 O O . LEU A 1 83 ? 11.479 3.993 -17.074 1.00 96.44 83 LEU A O 1
ATOM 662 N N . THR A 1 84 ? 12.916 2.474 -17.877 1.00 96.50 84 THR A N 1
ATOM 663 C CA . THR A 1 84 ? 12.822 2.888 -19.277 1.00 96.50 84 THR A CA 1
ATOM 664 C C . THR A 1 84 ? 11.551 2.331 -19.916 1.00 96.50 84 THR A C 1
ATOM 666 O O . THR A 1 84 ? 11.014 1.306 -19.490 1.00 96.50 84 THR A O 1
ATOM 669 N N . MET A 1 85 ? 11.091 2.953 -21.004 1.00 96.25 85 MET A N 1
ATOM 670 C CA . MET A 1 85 ? 9.934 2.443 -21.752 1.00 96.25 85 MET A CA 1
ATOM 671 C C . MET A 1 85 ? 10.133 1.007 -22.256 1.00 96.25 85 MET A C 1
ATOM 673 O O . MET A 1 85 ? 9.176 0.235 -22.297 1.00 96.25 85 MET A O 1
ATOM 677 N N . ASP A 1 86 ? 11.365 0.621 -22.591 1.00 97.00 86 ASP A N 1
ATOM 678 C CA . ASP A 1 86 ? 11.680 -0.747 -23.009 1.00 97.00 86 ASP A CA 1
ATOM 679 C C . ASP A 1 86 ? 11.590 -1.742 -21.847 1.00 97.00 86 ASP A C 1
ATOM 681 O O . ASP A 1 86 ? 11.188 -2.887 -22.041 1.00 97.00 86 ASP A O 1
ATOM 685 N N . GLU A 1 87 ? 11.965 -1.354 -20.628 1.00 96.31 87 GLU A N 1
ATOM 686 C CA . GLU A 1 87 ? 11.779 -2.191 -19.433 1.00 96.31 87 GLU A CA 1
ATOM 687 C C . GLU A 1 87 ? 10.301 -2.311 -19.048 1.00 96.31 87 GLU A C 1
ATOM 689 O O . GLU A 1 87 ? 9.846 -3.408 -18.715 1.00 96.31 87 GLU A O 1
ATOM 694 N N . ILE A 1 88 ? 9.538 -1.220 -19.158 1.00 96.81 88 ILE A N 1
ATOM 695 C CA . ILE A 1 88 ? 8.085 -1.210 -18.933 1.00 96.81 88 ILE A CA 1
ATOM 696 C C . ILE A 1 88 ? 7.405 -2.210 -19.876 1.00 96.81 88 ILE A C 1
ATOM 698 O O . ILE A 1 88 ? 6.747 -3.139 -19.412 1.00 96.81 88 ILE A O 1
ATOM 702 N N . LYS A 1 89 ? 7.653 -2.101 -21.187 1.00 95.94 89 LYS A N 1
ATOM 703 C CA . LYS A 1 89 ? 7.074 -3.006 -22.193 1.00 95.94 89 LYS A CA 1
ATOM 704 C C . LYS A 1 89 ? 7.519 -4.458 -22.010 1.00 95.94 89 LYS A C 1
ATOM 706 O O . LYS A 1 89 ? 6.697 -5.364 -22.054 1.00 95.94 89 LYS A O 1
ATOM 711 N N . ARG A 1 90 ? 8.814 -4.710 -21.775 1.00 96.00 90 ARG A N 1
ATOM 712 C CA . ARG A 1 90 ? 9.337 -6.085 -21.619 1.00 96.00 90 ARG A CA 1
ATOM 713 C C . ARG A 1 90 ? 8.830 -6.791 -20.363 1.00 96.00 90 ARG A C 1
ATOM 715 O O . ARG A 1 90 ? 8.810 -8.017 -20.330 1.00 96.00 90 ARG A O 1
ATOM 722 N N . SER A 1 91 ? 8.472 -6.040 -19.324 1.00 94.56 91 SER A N 1
ATOM 723 C CA . SER A 1 91 ? 8.001 -6.608 -18.058 1.00 94.56 91 SER A CA 1
ATOM 724 C C . SER A 1 91 ? 6.496 -6.881 -18.013 1.00 94.56 91 SER A C 1
ATOM 726 O O . SER A 1 91 ? 6.072 -7.618 -17.125 1.00 94.56 91 SER A O 1
ATOM 728 N N . GLY A 1 92 ? 5.713 -6.322 -18.943 1.00 94.19 92 GLY A N 1
ATOM 729 C CA . GLY A 1 92 ? 4.244 -6.342 -18.914 1.00 94.19 92 GLY A CA 1
ATOM 730 C C . GLY A 1 92 ? 3.618 -5.266 -18.014 1.00 94.19 92 GLY A C 1
ATOM 731 O O . GLY A 1 92 ? 2.403 -5.246 -17.827 1.00 94.19 92 GLY A O 1
ATOM 732 N N . PHE A 1 93 ? 4.439 -4.369 -17.450 1.00 96.38 93 PHE A N 1
ATOM 733 C CA . PHE A 1 93 ? 3.980 -3.248 -16.621 1.00 96.38 93 PHE A CA 1
ATOM 734 C C . PHE A 1 93 ? 3.327 -2.127 -17.443 1.00 96.38 93 PHE A C 1
ATOM 736 O O . PHE A 1 93 ? 2.743 -1.207 -16.885 1.00 96.38 93 PHE A O 1
ATOM 743 N N . ASP A 1 94 ? 3.412 -2.192 -18.770 1.00 96.44 94 ASP A N 1
ATOM 744 C CA . ASP A 1 94 ? 2.784 -1.259 -19.705 1.00 96.44 94 ASP A CA 1
ATOM 745 C C . ASP A 1 94 ? 1.262 -1.170 -19.534 1.00 96.44 94 ASP A C 1
ATOM 747 O O . ASP A 1 94 ? 0.704 -0.079 -19.636 1.00 96.44 94 ASP A O 1
ATOM 751 N N . THR A 1 95 ? 0.616 -2.289 -19.200 1.00 94.56 95 THR A N 1
ATOM 752 C CA . THR A 1 95 ? -0.825 -2.351 -18.900 1.00 94.56 95 THR A CA 1
ATOM 753 C C . THR A 1 95 ? -1.225 -1.502 -17.694 1.00 94.56 95 THR A C 1
ATOM 755 O O . THR A 1 95 ? -2.219 -0.795 -17.749 1.00 94.56 95 THR A O 1
ATOM 758 N N . TYR A 1 96 ? -0.430 -1.506 -16.625 1.00 96.50 96 TYR A N 1
ATOM 759 C CA . TYR A 1 96 ? -0.628 -0.603 -15.489 1.00 96.50 96 TYR A CA 1
ATOM 760 C C . TYR A 1 96 ? -0.199 0.832 -15.838 1.00 96.50 96 TYR A C 1
ATOM 762 O O . TYR A 1 96 ? -0.833 1.813 -15.446 1.00 96.50 96 TYR A O 1
ATOM 770 N N . PHE A 1 97 ? 0.895 0.964 -16.592 1.00 96.44 97 PHE A N 1
ATOM 771 C CA . PHE A 1 97 ? 1.505 2.249 -16.912 1.00 96.44 97 PHE A CA 1
ATOM 772 C C . PHE A 1 97 ? 0.612 3.147 -17.769 1.00 96.44 97 PHE A C 1
ATOM 774 O O . PHE A 1 97 ? 0.654 4.364 -17.609 1.00 96.44 97 PHE A O 1
ATOM 781 N N . VAL A 1 98 ? -0.189 2.590 -18.677 1.00 96.50 98 VAL A N 1
ATOM 782 C CA . VAL A 1 98 ? -1.099 3.404 -19.498 1.00 96.50 98 VAL A CA 1
ATOM 783 C C . VAL A 1 98 ? -2.158 4.119 -18.652 1.00 96.50 98 VAL A C 1
ATOM 785 O O . VAL A 1 98 ? -2.478 5.270 -18.944 1.00 96.50 98 VAL A O 1
ATOM 788 N N . ASP A 1 99 ? -2.619 3.491 -17.570 1.00 96.31 99 ASP A N 1
ATOM 789 C CA . ASP A 1 99 ? -3.662 4.048 -16.707 1.00 96.31 99 ASP A CA 1
ATOM 790 C C . ASP A 1 99 ? -3.089 4.936 -15.593 1.00 96.31 99 ASP A C 1
ATOM 792 O O . ASP A 1 99 ? -3.698 5.932 -15.193 1.00 96.31 99 ASP A O 1
ATOM 796 N N . HIS A 1 100 ? -1.910 4.584 -15.069 1.00 96.00 100 HIS A N 1
ATOM 797 C CA . HIS A 1 100 ? -1.383 5.169 -13.829 1.00 96.00 100 HIS A CA 1
ATOM 798 C C . HIS A 1 100 ? 0.065 5.653 -13.925 1.00 96.00 100 HIS A C 1
ATOM 800 O O . HIS A 1 100 ? 0.612 6.176 -12.950 1.00 96.00 100 HIS A O 1
ATOM 806 N N . THR A 1 101 ? 0.705 5.533 -15.089 1.00 94.25 101 THR A N 1
ATOM 807 C CA . THR A 1 101 ? 2.147 5.755 -15.286 1.00 94.25 101 THR A CA 1
ATOM 808 C C . THR A 1 101 ? 2.976 4.898 -14.312 1.00 94.25 101 THR A C 1
ATOM 810 O O . THR A 1 101 ? 2.721 3.710 -14.148 1.00 94.25 101 THR A O 1
ATOM 813 N N . ALA A 1 102 ? 3.970 5.470 -13.634 1.00 92.31 102 ALA A N 1
ATOM 814 C CA . ALA A 1 102 ? 4.643 4.828 -12.503 1.00 92.31 102 ALA A CA 1
ATOM 815 C C . ALA A 1 102 ? 4.044 5.245 -11.142 1.00 92.31 102 ALA A C 1
ATOM 817 O O . ALA A 1 102 ? 4.611 4.921 -10.098 1.00 92.31 102 ALA A O 1
ATOM 818 N N . GLY A 1 103 ? 2.934 5.994 -11.147 1.00 95.19 103 GLY A N 1
ATOM 819 C CA . GLY A 1 103 ? 2.219 6.409 -9.942 1.00 95.19 103 GLY A CA 1
ATOM 820 C C . GLY A 1 103 ? 1.584 5.222 -9.225 1.00 95.19 103 GLY A C 1
ATOM 821 O O . GLY A 1 103 ? 1.371 4.171 -9.823 1.00 95.19 103 GLY A O 1
ATOM 822 N N . LEU A 1 104 ? 1.293 5.376 -7.933 1.00 95.81 104 LEU A N 1
ATOM 823 C CA . LEU A 1 104 ? 0.673 4.319 -7.136 1.00 95.81 104 LEU A CA 1
ATOM 824 C C . LEU A 1 104 ? -0.837 4.494 -7.088 1.00 95.81 104 LEU A C 1
ATOM 826 O O . LEU A 1 104 ? -1.336 5.539 -6.676 1.00 95.81 104 LEU A O 1
ATOM 830 N N . TYR A 1 105 ? -1.542 3.443 -7.478 1.00 97.31 1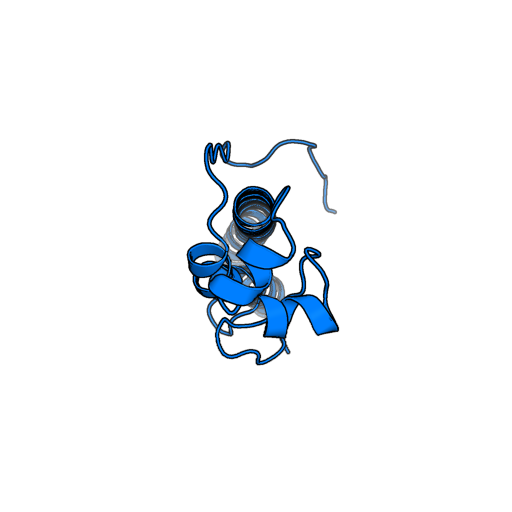05 TYR A N 1
ATOM 831 C CA . TYR A 1 105 ? -2.988 3.353 -7.463 1.00 97.31 105 TYR A CA 1
ATOM 832 C C . TYR A 1 105 ? -3.391 2.100 -6.670 1.00 97.31 105 TYR A C 1
ATOM 834 O O . TYR A 1 105 ? -2.769 1.050 -6.857 1.00 97.31 105 TYR A O 1
ATOM 842 N N . PRO A 1 106 ? -4.362 2.188 -5.743 1.00 97.62 106 PRO A N 1
ATOM 843 C CA . PRO A 1 106 ? -4.788 1.044 -4.945 1.00 97.62 106 PRO A CA 1
ATOM 844 C C . PRO A 1 106 ? -5.542 0.045 -5.830 1.00 97.62 106 PRO A C 1
ATOM 846 O O . PRO A 1 106 ? -6.744 0.160 -6.066 1.00 97.62 106 PRO A O 1
ATOM 849 N N . VAL A 1 107 ? -4.803 -0.947 -6.319 1.00 97.50 107 VAL A N 1
ATOM 850 C CA . VAL A 1 107 ? -5.289 -2.007 -7.202 1.00 97.50 107 VAL A CA 1
ATOM 851 C C . VAL A 1 107 ? -4.693 -3.353 -6.803 1.00 97.50 107 VAL A C 1
ATOM 853 O O . VAL A 1 107 ? -3.574 -3.431 -6.295 1.00 97.50 107 VAL A O 1
ATOM 856 N N . ALA A 1 108 ? -5.432 -4.430 -7.044 1.00 97.50 108 ALA A N 1
ATOM 857 C CA . ALA A 1 108 ? -4.907 -5.783 -6.950 1.00 97.50 108 ALA A CA 1
ATOM 858 C C . ALA A 1 108 ? -3.943 -6.098 -8.110 1.00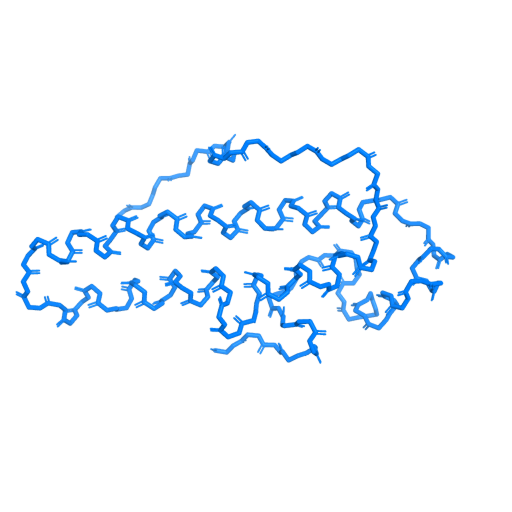 97.50 108 ALA A C 1
ATOM 860 O O . ALA A 1 108 ? -4.018 -5.499 -9.182 1.00 97.50 108 ALA A O 1
ATOM 861 N N . ALA A 1 109 ? -3.105 -7.130 -7.958 1.00 96.50 109 ALA A N 1
ATOM 862 C CA . ALA A 1 109 ? -2.257 -7.624 -9.056 1.00 96.50 109 ALA A CA 1
ATOM 863 C C . ALA A 1 109 ? -3.064 -8.109 -10.281 1.00 96.50 109 ALA A C 1
ATOM 865 O O . ALA A 1 109 ? -2.536 -8.182 -11.386 1.00 96.50 109 ALA A O 1
ATOM 866 N N . SER A 1 110 ? -4.344 -8.441 -10.091 1.00 95.56 110 SER A N 1
ATOM 867 C CA . SER A 1 110 ? -5.283 -8.790 -11.163 1.00 95.56 110 SER A CA 1
ATOM 868 C C . SER A 1 110 ? -5.810 -7.583 -11.949 1.00 95.56 110 SER A C 1
ATOM 870 O O . SER A 1 110 ? -6.540 -7.780 -12.916 1.00 95.56 110 SER A O 1
ATOM 872 N N . GLY A 1 111 ? -5.494 -6.353 -11.532 1.00 95.00 111 GLY A N 1
ATOM 873 C CA . GLY A 1 111 ? -6.021 -5.118 -12.120 1.00 95.00 111 GLY A CA 1
ATOM 874 C C . GLY A 1 111 ? -7.377 -4.674 -11.560 1.00 95.00 111 GLY A C 1
ATOM 875 O O . GLY A 1 111 ? -7.910 -3.664 -12.003 1.00 95.00 111 GLY A O 1
ATOM 876 N N . VAL A 1 112 ? -7.943 -5.392 -10.582 1.00 97.06 112 VAL A N 1
ATOM 877 C CA . VAL A 1 112 ? -9.200 -4.994 -9.923 1.00 97.06 112 VAL A CA 1
ATOM 878 C C . VAL A 1 112 ? -8.931 -3.835 -8.953 1.00 97.06 112 VAL A C 1
ATOM 880 O O . VAL A 1 112 ? -8.115 -4.012 -8.042 1.00 97.06 112 VAL A O 1
ATOM 883 N N . PRO A 1 113 ? -9.580 -2.666 -9.117 1.00 97.12 113 PRO A N 1
ATOM 884 C CA . PRO A 1 113 ? -9.435 -1.548 -8.187 1.00 97.12 113 PRO A CA 1
ATOM 885 C C . PRO A 1 113 ? -9.931 -1.891 -6.783 1.00 97.12 113 PRO A C 1
ATOM 887 O O . PRO A 1 113 ? -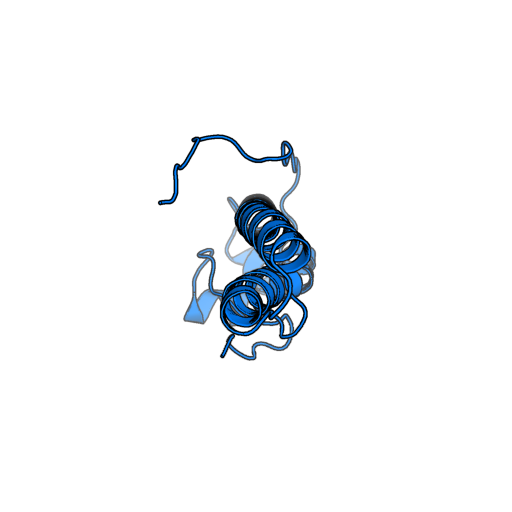10.883 -2.656 -6.627 1.00 97.12 113 PRO A O 1
ATOM 890 N N . PHE A 1 114 ? -9.315 -1.287 -5.769 1.00 97.56 114 PHE A N 1
ATOM 891 C CA . PHE A 1 114 ? -9.802 -1.373 -4.395 1.00 97.56 114 PHE A CA 1
ATOM 892 C C . PHE A 1 114 ? -11.200 -0.733 -4.258 1.00 97.56 114 PHE A C 1
ATOM 894 O O . PHE A 1 114 ? -11.465 0.307 -4.868 1.00 97.56 114 PHE A O 1
ATOM 901 N N . SER A 1 115 ? -12.078 -1.334 -3.445 1.00 92.69 115 SER A N 1
ATOM 902 C CA . SER A 1 115 ? -13.474 -0.911 -3.224 1.00 92.69 115 SER A CA 1
ATOM 903 C C . SER A 1 115 ? -13.883 -0.987 -1.762 1.00 92.69 115 SER A C 1
ATOM 905 O O . SER A 1 115 ? -13.497 -1.996 -1.129 1.00 92.69 115 SER A O 1
#

Sequence (115 aa):
MWNYEKKLQYPVKISRPNAKLAMAVISQFGGPDGELAAANRYLSQRYTMPLSEQKALLTDIATEELNHVEMVCAIVYQLTRNLTMDEIKRSGFDTYFVDHTAGLYPVAASGVPFS

Radius of gyration: 16.16 Å; Cα contacts (8 Å, |Δi|>4): 154; chains: 1; bounding box: 38×22×49 Å

Mean predicted aligned error: 2.49 Å

Solvent-accessible surface area (backbone atoms only — not comparable to full-atom values): 6368 Å² total; per-residue (Å²): 139,87,83,86,67,103,63,64,86,59,90,82,84,70,92,64,60,38,48,56,57,25,48,57,53,36,19,46,37,12,17,88,89,6,29,48,39,51,16,54,49,29,59,52,49,30,78,74,43,87,49,70,69,59,23,49,49,27,48,53,51,20,55,49,26,52,42,48,31,52,43,45,49,52,47,36,44,44,18,45,52,89,65,48,73,67,55,30,56,76,50,61,40,42,74,55,27,76,81,45,49,81,58,92,70,58,20,21,58,86,68,49,66,55,130